Protein AF-A0A0F8X1S2-F1 (afdb_monomer)

Secondary structure (DSSP, 8-state):
----PPPPSTT--S-SS--SHHHHHHHHHHHTT---TTTTTS-HHHHHHHHHHHHHHHHTTTT--SSPPPPPPPPHHHHHHHHHHHHHHHHHHHHHHHHTTS--

Organism: NCBI:txid412755

Sequence (104 aa):
MSRLYLPIGAQSNPYPNPQTERESLLARLWKTRTLLPGARTMEIQALRDYTVAQEEKIRQGYYGNPNPEPPKPIDPDKHRQDIGALKEYLAYRRRKEKAAGLRP

Foldseek 3Di:
DDQDQQDDDPVSQPCPPDPDLLSVLSSLCVVLRGDDPCSSPDDSVVSVVVSVVSVVCVVVCVPPDPDPDDPDPDDVVVVVVVVVVVVVVVVVVVVVCVVVVVDD

Radius of gyration: 24.3 Å; Cα contacts (8 Å, |Δi|>4): 55; chains: 1; bounding box: 40×32×64 Å

Mean predicted aligned error: 13.68 Å

pLDDT: mean 77.84, std 11.92, range [40.09, 92.25]

Structure (mmCIF, N/CA/C/O backbone):
data_AF-A0A0F8X1S2-F1
#
_entry.id   AF-A0A0F8X1S2-F1
#
loop_
_atom_site.group_PDB
_atom_site.id
_atom_site.type_symbol
_atom_site.label_atom_id
_atom_site.label_alt_id
_atom_site.label_comp_id
_atom_site.label_asym_id
_atom_site.label_entity_id
_atom_site.label_seq_id
_atom_site.pdbx_PDB_ins_code
_atom_site.Cartn_x
_atom_site.Cartn_y
_atom_site.Cartn_z
_atom_site.occupancy
_atom_site.B_iso_or_equiv
_atom_site.auth_seq_id
_atom_site.auth_comp_id
_atom_site.auth_asym_id
_atom_site.auth_atom_id
_atom_site.pdbx_PDB_model_num
ATOM 1 N N . MET A 1 1 ? -2.247 -8.639 -7.938 1.00 42.53 1 MET A N 1
ATOM 2 C CA . MET A 1 1 ? -3.312 -7.796 -7.350 1.00 42.53 1 MET A CA 1
ATOM 3 C C . MET A 1 1 ? -2.880 -6.343 -7.445 1.00 42.53 1 MET A C 1
ATOM 5 O O . MET A 1 1 ? -1.894 -5.976 -6.820 1.00 42.53 1 MET A O 1
ATOM 9 N N . SER A 1 2 ? -3.554 -5.547 -8.270 1.00 40.09 2 SER A N 1
ATOM 10 C CA . SER A 1 2 ? -3.233 -4.133 -8.493 1.00 40.09 2 SER A CA 1
ATOM 11 C C . SER A 1 2 ? -3.708 -3.299 -7.301 1.00 40.09 2 SER A C 1
ATOM 13 O O . SER A 1 2 ? -4.884 -3.358 -6.946 1.00 40.09 2 SER A O 1
ATOM 15 N N . ARG A 1 3 ? -2.806 -2.549 -6.655 1.00 50.53 3 ARG A N 1
ATOM 16 C CA . ARG A 1 3 ? -3.155 -1.648 -5.547 1.00 50.53 3 ARG A CA 1
ATOM 17 C C . ARG A 1 3 ? -3.536 -0.284 -6.121 1.00 50.53 3 ARG A C 1
ATOM 19 O O . ARG A 1 3 ? -2.725 0.348 -6.790 1.00 50.53 3 ARG A O 1
ATOM 26 N N . LEU A 1 4 ? -4.764 0.158 -5.863 1.00 56.38 4 LEU A N 1
ATOM 27 C CA . LEU A 1 4 ? -5.183 1.537 -6.105 1.00 56.38 4 LEU A CA 1
ATOM 28 C C . LEU A 1 4 ? -4.678 2.391 -4.942 1.00 56.38 4 LEU A C 1
ATOM 30 O O . LEU A 1 4 ? -5.119 2.218 -3.805 1.00 56.38 4 LEU A O 1
ATOM 34 N N . TYR A 1 5 ? -3.725 3.277 -5.222 1.00 54.25 5 TYR A N 1
ATOM 35 C CA . TYR A 1 5 ? -3.267 4.263 -4.251 1.00 54.25 5 TYR A CA 1
ATOM 36 C C . TYR A 1 5 ? -4.371 5.299 -4.047 1.00 54.25 5 TYR A C 1
ATOM 38 O O . TYR A 1 5 ? -4.869 5.890 -5.005 1.00 54.25 5 TYR A O 1
ATOM 46 N N . LEU A 1 6 ? -4.772 5.493 -2.792 1.00 61.47 6 LEU A N 1
ATOM 47 C CA . LEU A 1 6 ? -5.728 6.534 -2.429 1.00 61.47 6 LEU A CA 1
ATOM 48 C C . LEU A 1 6 ? -5.136 7.921 -2.747 1.00 61.47 6 LEU A C 1
ATOM 50 O O . LEU A 1 6 ? -3.923 8.106 -2.592 1.00 61.47 6 LEU A O 1
ATOM 54 N N . PRO A 1 7 ? -5.964 8.886 -3.196 1.00 57.19 7 PRO A N 1
ATOM 55 C CA . PRO A 1 7 ? -5.507 10.235 -3.512 1.00 57.19 7 PRO A CA 1
ATOM 56 C C . PRO A 1 7 ? -4.814 10.882 -2.307 1.00 57.19 7 PRO A C 1
ATOM 58 O O . PRO A 1 7 ? -5.176 10.640 -1.157 1.00 57.19 7 PRO A O 1
ATOM 61 N N . ILE A 1 8 ? -3.792 11.691 -2.588 1.00 56.12 8 ILE A N 1
ATOM 62 C CA . ILE A 1 8 ? -2.929 12.324 -1.588 1.00 56.12 8 ILE A CA 1
ATOM 63 C C . ILE A 1 8 ? -3.474 13.726 -1.292 1.00 56.12 8 ILE A C 1
ATOM 65 O O . ILE A 1 8 ? -3.492 14.582 -2.171 1.00 56.12 8 ILE A O 1
ATOM 69 N N . GLY A 1 9 ? -3.897 13.977 -0.051 1.00 58.56 9 GLY A N 1
ATOM 70 C CA . GLY A 1 9 ? -4.285 15.313 0.414 1.00 58.56 9 GLY A CA 1
ATOM 71 C C . GLY A 1 9 ? -4.745 15.324 1.872 1.00 58.56 9 GLY A C 1
ATOM 72 O O . GLY A 1 9 ? -5.328 14.348 2.344 1.00 58.56 9 GLY A O 1
ATOM 73 N N . ALA A 1 10 ? -4.531 16.427 2.594 1.00 53.94 10 ALA A N 1
ATOM 74 C CA . ALA A 1 10 ? -4.936 16.562 4.002 1.00 53.94 10 ALA A CA 1
ATOM 75 C C . ALA A 1 10 ? -6.452 16.354 4.221 1.00 53.94 10 ALA A C 1
ATOM 77 O O . ALA A 1 10 ? -6.867 15.872 5.269 1.00 53.94 10 ALA A O 1
ATOM 78 N N . GLN A 1 11 ? -7.265 16.649 3.202 1.00 58.97 11 GLN A N 1
ATOM 79 C CA . GLN A 1 11 ? -8.724 16.479 3.209 1.00 58.97 11 GLN A CA 1
ATOM 80 C C . GLN A 1 11 ? -9.195 15.086 2.763 1.00 58.97 11 GLN A C 1
ATOM 82 O O . GLN A 1 11 ? -10.382 14.790 2.825 1.00 58.97 11 GLN A O 1
ATOM 87 N N . SER A 1 12 ? -8.288 14.223 2.298 1.00 66.06 12 SER A N 1
ATOM 88 C CA . SER A 1 12 ? -8.652 12.896 1.782 1.00 66.06 12 SER A CA 1
ATOM 89 C C . SER A 1 12 ? -8.659 11.802 2.851 1.00 66.06 12 SER A C 1
ATOM 91 O O . SER A 1 12 ? -9.085 10.684 2.560 1.00 66.06 12 SER A O 1
ATOM 93 N N . ASN A 1 13 ? -8.231 12.113 4.084 1.00 72.44 13 ASN A N 1
ATOM 94 C CA . ASN A 1 13 ? -8.405 11.214 5.220 1.00 72.44 13 ASN A CA 1
ATOM 95 C C . ASN A 1 13 ? -9.896 11.168 5.602 1.00 72.44 13 ASN A C 1
ATOM 97 O O . ASN A 1 13 ? -10.423 12.184 6.054 1.00 72.44 13 ASN A O 1
ATOM 101 N N . PRO A 1 14 ? -10.576 10.014 5.470 1.00 73.69 14 PRO A N 1
ATOM 102 C CA . PRO A 1 14 ? -11.993 9.903 5.801 1.00 73.69 14 PRO A CA 1
ATOM 103 C C . PRO A 1 14 ? -12.277 10.094 7.297 1.00 73.69 14 PRO A C 1
ATOM 105 O O . PRO A 1 14 ? -13.406 10.422 7.648 1.00 73.69 14 PRO A O 1
ATOM 108 N N . TYR A 1 15 ? -11.276 9.902 8.166 1.00 82.38 15 TYR A N 1
ATOM 109 C CA . TYR A 1 15 ? -11.420 10.009 9.619 1.00 82.38 15 TYR A CA 1
ATOM 110 C C . TYR A 1 15 ? -10.233 10.782 10.221 1.00 82.38 15 TYR A C 1
ATOM 112 O O . TYR A 1 15 ? -9.279 10.178 10.722 1.00 82.38 15 TYR A O 1
ATOM 120 N N . PRO A 1 16 ? -10.238 12.127 10.140 1.00 76.81 16 PRO A N 1
ATOM 121 C CA . PRO A 1 16 ? -9.178 12.960 10.709 1.00 76.81 16 PRO A CA 1
ATOM 122 C C . PRO A 1 16 ? -9.159 12.905 12.241 1.00 76.81 16 PRO A C 1
ATOM 124 O O . PRO A 1 16 ? -8.085 12.800 12.825 1.00 76.81 16 PRO A O 1
ATOM 127 N N . ASN A 1 17 ? -10.342 12.884 12.863 1.00 85.31 17 ASN A N 1
ATOM 128 C CA . ASN A 1 17 ? -10.534 12.769 14.307 1.00 85.31 17 ASN A CA 1
ATOM 129 C C . ASN A 1 17 ? -11.405 11.536 14.603 1.00 85.31 17 ASN A C 1
ATOM 131 O O . ASN A 1 17 ? -12.624 11.683 14.711 1.00 85.31 17 ASN A O 1
ATOM 135 N N . PRO A 1 18 ? -10.822 10.325 14.662 1.00 85.56 18 PRO A N 1
ATOM 136 C CA . PRO A 1 18 ? -11.586 9.105 14.896 1.00 85.56 18 PRO A CA 1
ATOM 137 C C . PRO A 1 18 ? -12.199 9.109 16.302 1.00 85.56 18 PRO A C 1
ATOM 139 O O . PRO A 1 18 ? -11.488 9.282 17.290 1.00 85.56 18 PRO A O 1
ATOM 142 N N . GLN A 1 19 ? -13.512 8.904 16.378 1.00 88.88 19 GLN A N 1
ATOM 143 C CA . GLN A 1 19 ? -14.279 8.831 17.627 1.00 88.88 19 GLN A CA 1
ATOM 144 C C . GLN A 1 19 ? -14.486 7.383 18.071 1.00 88.88 19 GLN A C 1
ATOM 146 O O . GLN A 1 19 ? -14.574 7.088 19.261 1.00 88.88 19 GLN A O 1
ATOM 151 N N . THR A 1 20 ? -14.548 6.464 17.107 1.00 90.62 20 THR A N 1
A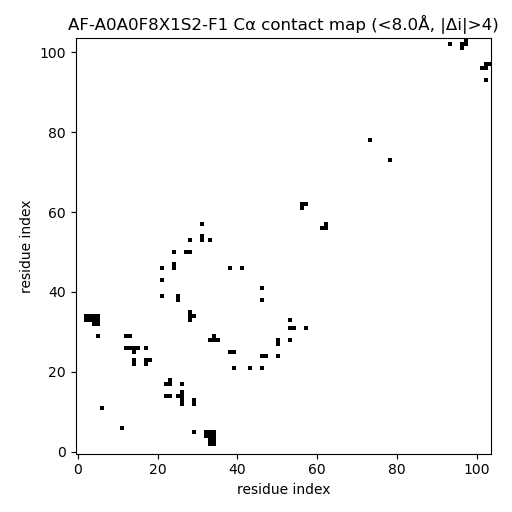TOM 152 C CA . THR A 1 20 ? -14.741 5.037 17.365 1.00 90.62 20 THR A CA 1
ATOM 153 C C . THR A 1 20 ? -13.488 4.235 17.052 1.00 90.62 20 THR A C 1
ATOM 155 O O . THR A 1 20 ? -12.630 4.623 16.255 1.00 90.62 20 THR A O 1
ATOM 158 N N . GLU A 1 21 ? -13.386 3.055 17.659 1.00 88.75 21 GLU A N 1
ATOM 159 C CA . GLU A 1 21 ? -12.261 2.160 17.412 1.00 88.75 21 GLU A CA 1
ATOM 160 C C . GLU A 1 21 ? -12.157 1.765 15.929 1.00 88.75 21 GLU A C 1
ATOM 162 O O . GLU A 1 21 ? -11.077 1.776 15.338 1.00 88.75 21 GLU A O 1
ATOM 167 N N . ARG A 1 22 ? -13.304 1.504 15.294 1.00 89.06 22 ARG A N 1
ATOM 168 C CA . ARG A 1 22 ? -13.394 1.220 13.859 1.00 89.06 22 ARG A CA 1
ATOM 169 C C . ARG A 1 22 ? -12.826 2.367 13.028 1.00 89.06 22 ARG A C 1
ATOM 171 O O . ARG A 1 22 ? -12.039 2.125 12.117 1.00 89.06 22 ARG A O 1
ATOM 178 N N . GLU A 1 23 ? -13.199 3.606 13.334 1.00 88.38 23 GLU A N 1
ATOM 179 C CA . GLU A 1 23 ? -12.677 4.787 12.638 1.00 88.38 23 GLU A CA 1
ATOM 180 C C . GLU A 1 23 ? -11.167 4.929 12.814 1.00 88.38 23 GLU A C 1
ATOM 182 O O . GLU A 1 23 ? -10.473 5.243 11.850 1.00 88.38 23 GLU A O 1
ATOM 187 N N . SER A 1 24 ? -10.646 4.630 14.007 1.00 89.88 24 SER A N 1
ATOM 188 C CA . SER A 1 24 ? -9.204 4.629 14.273 1.00 89.88 24 SER A CA 1
ATOM 189 C C . SER A 1 24 ? -8.467 3.616 13.388 1.00 89.88 24 SER A C 1
ATOM 191 O O . SER A 1 24 ? -7.465 3.950 12.748 1.00 89.88 24 SER A O 1
ATOM 193 N N . LEU A 1 25 ? -8.999 2.396 13.258 1.00 89.69 25 LEU A N 1
ATOM 194 C CA . LEU A 1 25 ? -8.431 1.360 12.387 1.00 89.69 25 LEU A CA 1
ATOM 195 C C . LEU A 1 25 ? -8.509 1.748 10.904 1.00 89.69 25 LEU A C 1
ATOM 197 O O . LEU A 1 25 ? -7.532 1.600 10.166 1.00 89.69 25 LEU A O 1
ATOM 201 N N . LEU A 1 26 ? -9.634 2.314 10.463 1.00 88.00 26 LEU A N 1
ATOM 202 C CA . LEU A 1 26 ? -9.792 2.797 9.089 1.00 88.00 26 LEU A CA 1
ATOM 203 C C . LEU A 1 26 ? -8.853 3.973 8.779 1.00 88.00 26 LEU A C 1
ATOM 205 O O . LEU A 1 26 ? -8.275 4.017 7.693 1.00 88.00 26 LEU A O 1
ATOM 209 N N . ALA A 1 27 ? -8.640 4.884 9.732 1.00 87.00 27 ALA A N 1
ATOM 210 C CA . ALA A 1 27 ? -7.664 5.965 9.607 1.00 87.00 27 ALA A CA 1
ATOM 211 C C . ALA A 1 27 ? -6.231 5.419 9.469 1.00 87.00 27 ALA A C 1
ATOM 213 O O . ALA A 1 27 ? -5.443 5.930 8.669 1.00 87.00 27 ALA A O 1
ATOM 214 N N . ARG A 1 28 ? -5.881 4.349 10.197 1.00 87.75 28 ARG A N 1
ATOM 215 C CA . ARG A 1 28 ? -4.579 3.666 10.063 1.00 87.75 28 ARG A CA 1
ATOM 216 C C . ARG A 1 28 ? -4.422 2.977 8.706 1.00 87.75 28 ARG A C 1
ATOM 218 O O . ARG A 1 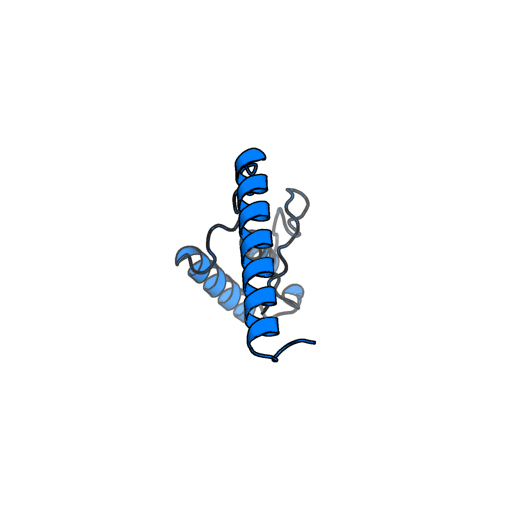28 ? -3.378 3.126 8.069 1.00 87.75 28 ARG A O 1
ATOM 225 N N . LEU A 1 29 ? -5.457 2.303 8.199 1.00 86.62 29 LEU A N 1
ATOM 226 C CA . LEU A 1 29 ? -5.443 1.750 6.832 1.00 86.62 29 LEU A CA 1
ATOM 227 C C . LEU A 1 29 ? -5.274 2.839 5.769 1.00 86.62 29 LEU A C 1
ATOM 229 O O . LEU A 1 29 ? -4.535 2.659 4.799 1.00 86.62 29 LEU A O 1
ATOM 233 N N . TRP A 1 30 ? -5.903 3.994 5.977 1.00 82.38 30 TRP A N 1
ATOM 234 C CA . TRP A 1 30 ? -5.728 5.141 5.097 1.00 82.38 30 TRP A CA 1
ATOM 235 C C . TRP A 1 30 ? -4.284 5.670 5.129 1.00 82.38 30 TRP A C 1
ATOM 237 O O . TRP A 1 30 ? -3.682 5.861 4.072 1.00 82.38 30 TRP A O 1
ATOM 247 N N . LYS A 1 31 ? -3.673 5.803 6.318 1.00 81.50 31 LYS A N 1
ATOM 248 C CA . LYS A 1 31 ? -2.253 6.193 6.467 1.00 81.50 31 LYS A CA 1
ATOM 249 C C . LYS A 1 31 ? -1.303 5.224 5.762 1.00 81.50 31 LYS A C 1
ATOM 251 O O . LYS A 1 31 ? -0.331 5.654 5.148 1.00 81.50 31 LYS A O 1
ATOM 256 N N . THR A 1 32 ? -1.608 3.928 5.804 1.00 79.31 32 THR A N 1
ATOM 257 C CA . THR A 1 32 ? -0.847 2.887 5.090 1.00 79.31 32 THR A CA 1
ATOM 258 C C . THR A 1 32 ? -1.184 2.801 3.598 1.00 79.31 32 THR A C 1
ATOM 260 O O . THR A 1 32 ? -0.665 1.928 2.903 1.00 79.31 32 THR A O 1
ATOM 263 N N . ARG A 1 33 ? -2.040 3.698 3.083 1.00 76.75 33 ARG A N 1
ATOM 264 C CA . ARG A 1 33 ? -2.486 3.765 1.679 1.00 76.75 33 ARG A CA 1
ATOM 265 C C . ARG A 1 33 ? -3.072 2.449 1.179 1.00 76.75 33 ARG A C 1
ATOM 267 O O . ARG A 1 33 ? -2.948 2.093 0.007 1.00 76.75 33 ARG A O 1
ATOM 274 N N . THR A 1 34 ? -3.717 1.717 2.080 1.00 76.00 34 THR A N 1
ATOM 275 C CA . THR A 1 34 ? -4.318 0.429 1.766 1.00 76.00 34 THR A CA 1
ATOM 276 C C . THR A 1 34 ? -5.813 0.596 1.574 1.00 76.00 34 THR A C 1
ATOM 278 O O . THR A 1 34 ? -6.547 0.863 2.522 1.00 76.00 34 THR A O 1
ATOM 281 N N . LEU A 1 35 ? -6.275 0.392 0.341 1.00 74.75 35 LEU A N 1
ATOM 282 C CA . LEU A 1 35 ? -7.695 0.247 0.058 1.00 74.75 35 LEU A CA 1
ATOM 283 C C . LEU A 1 35 ? -8.129 -1.185 0.397 1.00 74.75 35 LEU A C 1
ATOM 285 O O . LEU A 1 35 ? -7.710 -2.132 -0.268 1.00 74.75 35 LEU A O 1
ATOM 289 N N . LEU A 1 36 ? -8.966 -1.339 1.422 1.00 80.00 36 LEU A N 1
ATOM 290 C CA . LEU A 1 36 ? -9.610 -2.607 1.754 1.00 80.00 36 LEU A CA 1
ATOM 291 C C . LEU A 1 36 ? -11.113 -2.500 1.428 1.00 80.00 36 LEU A C 1
ATOM 293 O O . LEU A 1 36 ? -11.835 -1.775 2.122 1.00 80.00 36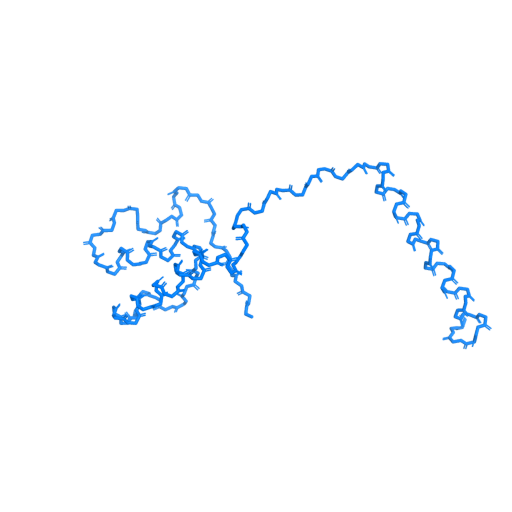 LEU A O 1
ATOM 297 N N . PRO A 1 37 ? -11.606 -3.165 0.367 1.00 78.19 37 PRO A N 1
ATOM 298 C CA . PRO A 1 37 ? -13.029 -3.152 0.044 1.00 78.19 37 PRO A CA 1
ATOM 299 C C . PRO A 1 37 ? -13.837 -3.777 1.190 1.00 78.19 37 PRO A C 1
ATOM 301 O O . PRO A 1 37 ? -13.436 -4.783 1.767 1.00 78.19 37 PRO A O 1
ATOM 304 N N . GLY A 1 38 ? -14.959 -3.154 1.557 1.00 81.50 38 GLY A N 1
ATOM 305 C CA . GLY A 1 38 ? -15.808 -3.634 2.657 1.00 81.50 38 GLY A CA 1
ATOM 306 C C . GLY A 1 38 ? -15.272 -3.366 4.071 1.00 81.50 38 GLY A C 1
ATOM 307 O O . GLY A 1 38 ? -15.917 -3.749 5.043 1.00 81.50 38 GLY A O 1
ATOM 308 N N . ALA A 1 39 ? -14.154 -2.648 4.236 1.00 82.94 39 ALA A N 1
ATOM 309 C CA . ALA A 1 39 ? -13.583 -2.364 5.560 1.00 82.94 39 ALA A CA 1
ATOM 310 C C . ALA A 1 39 ? -14.551 -1.636 6.516 1.00 82.94 39 ALA A C 1
ATOM 312 O O . ALA A 1 39 ? -14.460 -1.778 7.732 1.00 82.94 39 ALA A O 1
ATOM 313 N N . ARG A 1 40 ? -15.517 -0.879 5.974 1.00 82.25 40 ARG A N 1
ATOM 314 C CA . ARG A 1 40 ? -16.545 -0.189 6.768 1.00 82.25 40 ARG A CA 1
ATOM 315 C C . ARG A 1 40 ? -17.522 -1.133 7.460 1.00 82.25 40 ARG A C 1
ATOM 317 O O . ARG A 1 40 ? -18.007 -0.767 8.523 1.00 82.25 40 ARG A O 1
ATOM 324 N N . THR A 1 41 ? -17.794 -2.307 6.896 1.00 86.69 41 THR A N 1
ATOM 325 C CA . THR A 1 41 ? -18.775 -3.280 7.412 1.00 86.69 41 THR A CA 1
ATOM 326 C C . THR A 1 41 ? -18.126 -4.540 7.984 1.00 86.69 41 THR A C 1
ATOM 328 O O . THR A 1 41 ? -18.809 -5.348 8.598 1.00 86.69 41 THR A O 1
ATOM 331 N N . MET A 1 42 ? -16.808 -4.687 7.835 1.00 87.38 42 MET A N 1
ATOM 332 C CA . MET A 1 42 ? -16.030 -5.810 8.361 1.00 87.38 42 MET A CA 1
ATOM 333 C C . MET A 1 42 ? -16.101 -5.905 9.894 1.00 87.38 42 MET A C 1
ATOM 335 O O . MET A 1 42 ? -16.305 -4.903 10.583 1.00 87.38 42 MET A O 1
ATOM 339 N N . GLU A 1 43 ? -15.924 -7.104 10.441 1.00 91.62 43 GLU A N 1
ATOM 340 C CA . GLU A 1 43 ? -15.799 -7.302 11.884 1.00 91.62 43 GLU A CA 1
ATOM 341 C C . GLU A 1 43 ? -14.558 -6.577 12.436 1.00 91.62 43 GLU A C 1
ATOM 343 O O . GLU A 1 43 ? -13.526 -6.498 11.768 1.00 91.62 43 GLU A O 1
ATOM 348 N N . ILE A 1 44 ? -14.650 -6.029 13.653 1.00 90.31 44 ILE A N 1
ATOM 349 C CA . ILE A 1 44 ? -13.569 -5.223 14.248 1.00 90.31 44 ILE A CA 1
ATOM 350 C C . ILE A 1 44 ? -12.297 -6.056 14.427 1.00 90.31 44 ILE A C 1
ATOM 352 O O . ILE A 1 44 ? -11.209 -5.571 14.126 1.00 90.31 44 ILE A O 1
ATOM 356 N N . GLN A 1 45 ? -12.432 -7.310 14.863 1.00 90.25 45 GLN A N 1
ATOM 357 C CA . GLN A 1 45 ? -11.289 -8.193 15.081 1.00 90.25 45 GLN A CA 1
ATOM 358 C C . GLN A 1 45 ? -10.540 -8.471 13.769 1.00 90.25 45 GLN A C 1
ATOM 360 O O . GLN A 1 45 ? -9.337 -8.242 13.684 1.00 90.25 45 GLN A O 1
ATOM 365 N N . ALA A 1 46 ? -11.264 -8.835 12.708 1.00 88.12 46 ALA A N 1
ATOM 366 C CA . ALA A 1 46 ? -10.678 -9.026 11.383 1.00 88.12 46 ALA A CA 1
ATOM 367 C C . ALA A 1 46 ? -10.023 -7.741 10.842 1.00 88.12 46 ALA A C 1
ATOM 369 O O . ALA A 1 46 ? -8.954 -7.788 10.230 1.00 88.12 46 ALA A O 1
ATOM 370 N N . LEU A 1 47 ? 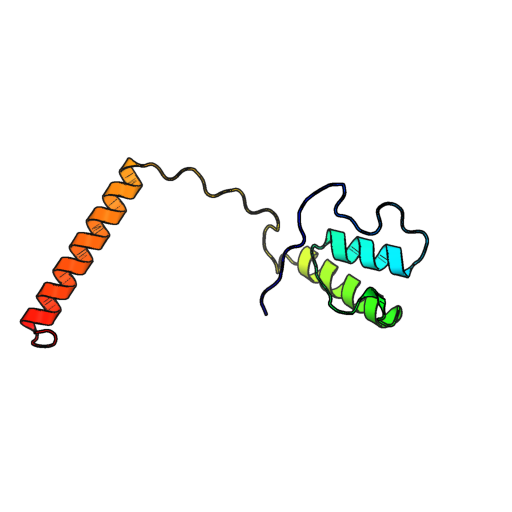-10.637 -6.579 11.096 1.00 89.19 47 LEU A N 1
ATOM 371 C CA . LEU A 1 47 ? -10.078 -5.289 10.701 1.00 89.19 47 LEU A CA 1
ATOM 372 C C . LEU A 1 47 ? -8.753 -5.008 11.426 1.00 89.19 47 LEU A C 1
ATOM 374 O O . LEU A 1 47 ? -7.808 -4.561 10.774 1.00 89.19 47 LEU A O 1
ATOM 378 N N . ARG A 1 48 ? -8.669 -5.313 12.732 1.00 91.56 48 ARG A N 1
ATOM 379 C CA . ARG A 1 48 ? -7.440 -5.201 13.536 1.00 91.56 48 ARG A CA 1
ATOM 380 C C . ARG A 1 48 ? -6.321 -6.059 12.964 1.00 91.56 48 ARG A C 1
ATOM 382 O O . ARG A 1 48 ? -5.243 -5.527 12.684 1.00 91.56 48 ARG A O 1
ATOM 389 N N . ASP A 1 49 ? -6.590 -7.340 12.744 1.00 92.25 49 ASP A N 1
ATOM 390 C CA . ASP A 1 49 ? -5.594 -8.289 12.241 1.00 92.25 49 ASP A CA 1
ATOM 391 C C . ASP A 1 49 ? -5.052 -7.831 10.883 1.00 92.25 49 ASP A C 1
ATOM 393 O O . ASP A 1 49 ? -3.842 -7.825 10.640 1.00 92.25 49 ASP A O 1
ATOM 397 N N . TYR A 1 50 ? -5.941 -7.332 10.019 1.00 88.62 50 TYR A N 1
ATOM 398 C CA . TYR A 1 50 ? -5.545 -6.807 8.721 1.00 88.62 50 TYR A CA 1
ATOM 399 C C . TYR A 1 50 ? -4.698 -5.533 8.836 1.00 88.62 50 TYR A C 1
ATOM 401 O O . TYR A 1 50 ? -3.690 -5.411 8.137 1.00 88.62 50 TYR A O 1
ATOM 409 N N . THR A 1 51 ? -5.061 -4.587 9.712 1.00 89.69 51 THR A N 1
ATOM 410 C CA . THR A 1 51 ? -4.228 -3.395 9.966 1.00 89.69 51 THR A CA 1
ATOM 411 C C . THR A 1 51 ? -2.829 -3.766 10.432 1.00 89.69 51 THR A C 1
ATOM 413 O O . THR A 1 51 ? -1.861 -3.249 9.875 1.00 89.69 51 THR A O 1
ATOM 416 N N . VAL A 1 52 ? -2.715 -4.673 11.405 1.00 91.06 52 VAL A N 1
ATOM 417 C CA . VAL A 1 52 ? -1.421 -5.103 11.956 1.00 91.06 52 VAL A CA 1
ATOM 418 C C . VAL A 1 52 ? -0.569 -5.741 10.863 1.00 91.06 52 VAL A C 1
ATOM 420 O O . VAL A 1 52 ? 0.564 -5.315 10.640 1.00 91.06 52 VAL A O 1
ATOM 423 N N . ALA A 1 53 ? -1.144 -6.667 10.093 1.00 88.19 53 ALA A N 1
ATOM 424 C CA . ALA A 1 53 ? -0.438 -7.321 8.997 1.00 88.19 53 ALA A CA 1
ATOM 425 C C . ALA A 1 53 ? 0.056 -6.329 7.926 1.00 88.19 53 ALA A C 1
ATOM 427 O O . ALA A 1 53 ? 1.113 -6.532 7.325 1.00 88.19 53 ALA A O 1
ATOM 428 N N . GLN A 1 54 ? -0.690 -5.255 7.649 1.00 85.19 54 GLN A N 1
ATOM 429 C CA . GLN A 1 54 ? -0.258 -4.235 6.686 1.00 85.19 54 GLN A CA 1
ATOM 430 C C . GLN A 1 54 ? 0.854 -3.342 7.233 1.00 85.19 54 GLN A C 1
ATOM 432 O O . GLN A 1 54 ? 1.806 -3.042 6.509 1.00 85.19 54 GLN A O 1
ATOM 437 N N . GLU A 1 55 ? 0.764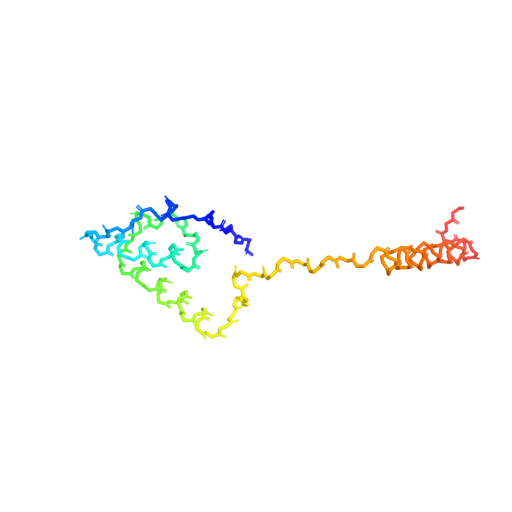 -2.942 8.498 1.00 87.31 55 GLU A N 1
ATOM 438 C CA . GLU A 1 55 ? 1.808 -2.158 9.157 1.00 87.31 55 GLU A CA 1
ATOM 439 C C . GLU A 1 55 ? 3.124 -2.935 9.260 1.00 87.31 55 GLU A C 1
ATOM 441 O O . GLU A 1 55 ? 4.190 -2.372 9.003 1.00 87.31 55 GLU A O 1
ATOM 446 N N . GLU A 1 56 ? 3.065 -4.236 9.551 1.00 86.88 56 GLU A N 1
ATOM 447 C CA . GLU A 1 56 ? 4.249 -5.098 9.582 1.00 86.88 56 GLU A CA 1
ATOM 448 C C . GLU A 1 56 ? 4.914 -5.221 8.215 1.00 86.88 56 GLU A C 1
ATOM 450 O O . GLU A 1 56 ? 6.130 -5.074 8.111 1.00 86.88 56 GLU A O 1
ATOM 455 N N . LYS A 1 57 ? 4.136 -5.407 7.145 1.00 83.88 57 LYS A N 1
ATOM 456 C CA . LYS A 1 57 ? 4.685 -5.465 5.783 1.00 83.88 57 LYS A CA 1
ATOM 457 C C . LYS A 1 57 ? 5.350 -4.152 5.366 1.00 83.88 57 LYS A C 1
ATOM 459 O O . LYS A 1 57 ? 6.364 -4.173 4.670 1.00 83.88 57 LYS A O 1
ATOM 464 N N . ILE A 1 58 ? 4.811 -3.012 5.803 1.00 82.62 58 ILE A N 1
ATOM 465 C CA . ILE A 1 58 ? 5.447 -1.704 5.591 1.00 82.62 58 ILE A CA 1
ATOM 466 C C . ILE A 1 58 ? 6.742 -1.604 6.399 1.00 82.62 58 ILE A C 1
ATOM 468 O O . ILE A 1 58 ? 7.765 -1.206 5.845 1.00 82.62 58 ILE A O 1
ATOM 472 N N . ARG A 1 59 ? 6.728 -2.017 7.672 1.00 84.62 59 ARG A N 1
ATOM 473 C CA . ARG A 1 59 ? 7.921 -2.036 8.534 1.00 84.62 59 ARG A CA 1
ATOM 474 C C . ARG A 1 59 ? 9.029 -2.926 7.963 1.00 84.62 59 ARG A C 1
ATOM 476 O O . ARG A 1 59 ? 10.193 -2.554 8.030 1.00 84.62 59 ARG A O 1
ATOM 483 N N . GLN A 1 60 ? 8.669 -4.063 7.374 1.00 84.31 60 GLN A N 1
ATOM 484 C CA . GLN A 1 60 ? 9.593 -4.992 6.713 1.00 84.31 60 GLN A CA 1
ATOM 485 C C . GLN A 1 60 ? 10.072 -4.501 5.334 1.00 84.31 60 GLN A C 1
ATOM 487 O O . GLN A 1 60 ? 10.839 -5.192 4.672 1.00 84.31 60 GLN A O 1
ATOM 492 N N . GLY A 1 61 ? 9.624 -3.327 4.874 1.00 75.50 61 GLY A N 1
ATOM 493 C CA . GLY A 1 61 ? 10.056 -2.747 3.601 1.00 75.50 61 GLY A CA 1
ATOM 494 C C . GLY A 1 61 ? 9.494 -3.449 2.362 1.00 75.50 61 GLY A C 1
ATOM 495 O O . GLY A 1 61 ? 9.948 -3.177 1.253 1.00 75.50 61 GLY A O 1
ATOM 496 N N . TYR A 1 62 ? 8.481 -4.308 2.515 1.00 72.06 62 TYR A N 1
ATOM 497 C CA . TYR A 1 62 ? 7.940 -5.142 1.434 1.00 72.06 62 TYR A CA 1
ATOM 498 C C . TYR A 1 62 ? 7.417 -4.327 0.234 1.00 72.06 62 TYR A C 1
ATOM 500 O O . TYR A 1 62 ? 7.374 -4.823 -0.888 1.00 72.06 62 TYR A O 1
ATOM 508 N N . TYR A 1 63 ? 7.007 -3.073 0.454 1.00 68.31 63 TYR A N 1
ATOM 509 C CA . TYR A 1 63 ? 6.329 -2.246 -0.550 1.00 68.31 63 TYR A CA 1
ATOM 510 C C . TYR A 1 63 ? 7.191 -1.140 -1.184 1.00 68.31 63 TYR A C 1
ATOM 512 O O . TYR A 1 63 ? 6.670 -0.377 -1.997 1.00 68.31 63 TYR A O 1
ATOM 520 N N . GLY A 1 64 ? 8.487 -1.054 -0.861 1.00 66.94 64 GLY A N 1
ATOM 521 C CA . GLY A 1 64 ? 9.350 0.028 -1.352 1.00 66.94 64 GLY A CA 1
ATOM 522 C C . GLY A 1 64 ? 8.900 1.419 -0.876 1.00 66.94 64 GLY A C 1
ATOM 523 O O . GLY A 1 64 ? 8.077 1.542 0.031 1.00 66.94 64 GLY A O 1
ATOM 524 N N . ASN A 1 65 ? 9.455 2.487 -1.461 1.00 65.06 65 ASN A N 1
ATOM 525 C CA . ASN A 1 65 ? 9.115 3.855 -1.064 1.00 65.06 65 ASN A CA 1
ATOM 526 C C . ASN A 1 65 ? 7.708 4.233 -1.585 1.00 65.06 65 ASN A C 1
ATOM 528 O O . ASN A 1 65 ? 7.508 4.269 -2.801 1.00 65.06 65 ASN A O 1
ATOM 532 N N . PRO A 1 66 ? 6.724 4.526 -0.710 1.00 62.25 66 PRO A N 1
ATOM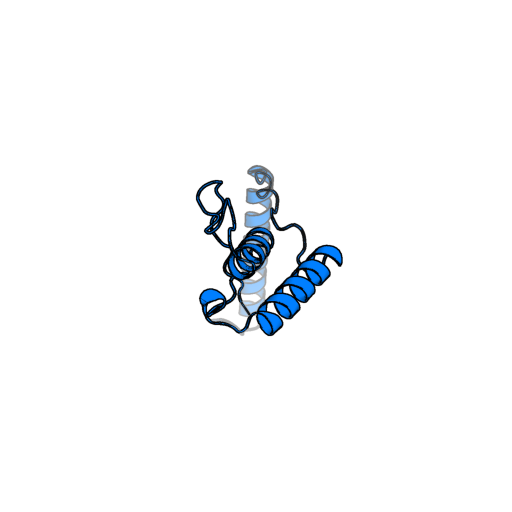 533 C CA . PRO A 1 66 ? 5.349 4.800 -1.126 1.00 62.25 66 PRO A CA 1
ATOM 534 C C . PRO A 1 66 ? 5.185 6.169 -1.806 1.00 62.25 66 PRO A C 1
ATOM 536 O O . PRO A 1 66 ? 4.149 6.412 -2.423 1.00 62.25 66 PRO A O 1
ATOM 539 N N . ASN A 1 67 ? 6.180 7.054 -1.699 1.00 61.59 67 ASN A N 1
ATOM 540 C CA . ASN A 1 67 ? 6.332 8.255 -2.518 1.00 61.59 67 ASN A CA 1
ATOM 541 C C . ASN A 1 67 ? 7.609 8.093 -3.355 1.00 61.59 67 ASN A C 1
ATOM 543 O O . ASN A 1 67 ? 8.664 8.572 -2.932 1.00 61.59 67 ASN A O 1
ATOM 547 N N . PRO A 1 68 ? 7.562 7.393 -4.501 1.00 63.19 68 PRO A N 1
ATOM 548 C CA . PRO A 1 68 ? 8.697 7.405 -5.408 1.00 63.19 68 PRO A CA 1
ATOM 549 C C . PRO A 1 68 ? 8.961 8.855 -5.821 1.00 63.19 68 PRO A C 1
ATOM 551 O O . PRO A 1 68 ? 8.027 9.592 -6.150 1.00 63.19 68 PRO A O 1
ATOM 554 N N . GLU A 1 69 ? 10.223 9.277 -5.764 1.00 66.31 69 GLU A N 1
ATOM 555 C CA . GLU A 1 69 ? 10.614 10.563 -6.334 1.00 66.31 69 GLU A CA 1
ATOM 556 C C . GLU A 1 69 ? 10.166 10.600 -7.802 1.00 66.31 69 GLU A C 1
ATOM 558 O O . GLU A 1 69 ? 10.271 9.576 -8.494 1.00 66.31 69 GLU A O 1
ATOM 563 N N . PRO A 1 70 ? 9.639 11.737 -8.294 1.00 66.69 70 PRO A N 1
ATOM 564 C CA . PRO A 1 70 ? 9.345 11.866 -9.710 1.00 66.69 70 PRO A CA 1
ATOM 565 C C . PRO A 1 70 ? 10.617 11.525 -10.499 1.00 66.69 70 PRO A C 1
ATOM 567 O O . PRO A 1 70 ? 11.713 11.915 -10.079 1.00 66.69 70 PRO A O 1
ATOM 570 N N . PRO A 1 71 ? 10.503 10.771 -11.610 1.00 64.88 71 PRO A N 1
ATOM 571 C CA . PRO A 1 71 ? 11.667 10.416 -12.403 1.00 64.88 71 PRO A CA 1
ATOM 572 C C . PRO A 1 71 ? 12.427 11.697 -12.745 1.00 64.88 71 PRO A C 1
ATOM 574 O O . PRO A 1 71 ? 11.826 12.682 -13.182 1.00 64.88 71 PRO A O 1
ATOM 577 N N . LYS A 1 72 ? 13.740 11.693 -12.484 1.00 72.50 72 LYS A N 1
ATOM 578 C CA . LYS A 1 72 ? 14.602 12.839 -12.788 1.00 72.50 72 LYS A CA 1
ATOM 579 C C . LYS A 1 72 ? 14.380 13.249 -14.248 1.00 72.50 72 LYS A C 1
ATOM 581 O O . LYS A 1 72 ? 14.196 12.356 -15.082 1.00 72.50 72 LYS A O 1
ATOM 586 N N . PRO A 1 73 ? 14.407 14.558 -14.564 1.00 71.31 73 PRO A N 1
ATOM 587 C CA . PRO A 1 73 ? 14.312 15.020 -15.940 1.00 71.31 73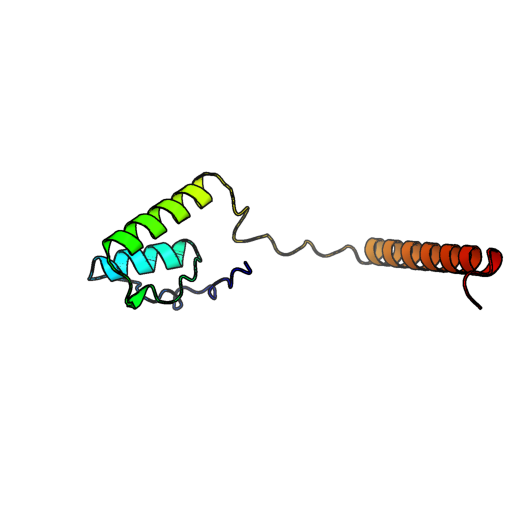 PRO A CA 1
ATOM 588 C C . PRO A 1 73 ? 15.319 14.244 -16.781 1.00 71.31 73 PRO A C 1
ATOM 590 O O . PRO A 1 73 ? 16.509 14.211 -16.461 1.00 71.31 73 PRO A O 1
ATOM 593 N N . ILE A 1 74 ? 14.825 13.546 -17.800 1.00 70.06 74 ILE A N 1
ATOM 594 C CA . ILE A 1 74 ? 15.698 12.819 -18.707 1.00 70.06 74 ILE A CA 1
ATOM 595 C C . ILE A 1 74 ? 16.478 13.878 -19.480 1.00 70.06 74 ILE A C 1
ATOM 597 O O . ILE A 1 74 ? 15.875 14.777 -20.067 1.00 70.06 74 ILE A O 1
ATOM 601 N N . ASP A 1 75 ? 17.803 13.776 -19.464 1.00 77.94 75 ASP A N 1
ATOM 602 C CA . ASP A 1 75 ? 18.659 14.617 -20.292 1.00 77.94 75 ASP A CA 1
ATOM 603 C C . ASP A 1 75 ? 18.243 14.445 -21.770 1.00 77.94 75 ASP A C 1
ATOM 605 O O . ASP A 1 75 ? 18.282 13.316 -22.287 1.00 77.94 75 ASP A O 1
ATOM 609 N N . PRO A 1 76 ? 17.780 15.514 -22.448 1.00 73.62 76 PRO A N 1
ATOM 610 C CA . PRO A 1 76 ? 17.223 15.417 -23.792 1.00 73.62 76 PRO A CA 1
ATOM 611 C C . PRO A 1 76 ? 18.231 14.878 -24.810 1.00 73.62 76 PRO A C 1
ATOM 613 O O . PRO A 1 76 ? 17.822 14.200 -25.759 1.00 73.62 76 PRO A O 1
ATOM 616 N N . ASP A 1 77 ? 19.527 15.123 -24.613 1.00 75.81 77 ASP A N 1
ATOM 617 C CA . ASP A 1 77 ? 20.563 14.663 -25.537 1.00 75.81 77 ASP A CA 1
ATOM 618 C C . ASP A 1 77 ? 20.822 13.166 -25.376 1.00 75.81 77 ASP A C 1
ATOM 620 O O . ASP A 1 77 ? 20.872 12.429 -26.366 1.00 75.81 77 ASP A O 1
ATOM 624 N N . LYS A 1 78 ? 20.852 12.684 -24.130 1.00 75.44 78 LYS A N 1
ATOM 625 C CA . LYS A 1 78 ? 20.941 11.251 -23.834 1.00 75.44 78 LYS A CA 1
ATOM 626 C C . LYS A 1 78 ? 19.722 10.492 -24.365 1.00 75.44 78 LYS A C 1
ATOM 628 O O . LYS A 1 78 ? 19.864 9.469 -25.028 1.00 75.44 78 LYS A O 1
ATOM 633 N N . HIS A 1 79 ? 18.524 11.043 -24.170 1.00 72.88 79 HIS A N 1
ATOM 634 C CA . HIS A 1 79 ? 17.285 10.443 -24.668 1.00 72.88 79 HIS A CA 1
ATOM 635 C C . HIS A 1 79 ? 17.264 10.308 -26.200 1.00 72.88 79 HIS A C 1
ATOM 637 O O . HIS A 1 79 ? 16.790 9.307 -26.741 1.00 72.88 79 HIS A O 1
ATOM 643 N N . ARG A 1 80 ? 17.793 11.304 -26.924 1.00 76.25 80 ARG A N 1
ATOM 644 C CA . ARG A 1 80 ? 17.912 11.252 -28.391 1.00 76.25 80 ARG A CA 1
ATOM 645 C C . ARG A 1 80 ? 18.877 10.162 -28.848 1.00 76.25 80 ARG A C 1
ATOM 647 O O . ARG A 1 80 ? 18.560 9.458 -29.808 1.00 76.25 80 ARG A O 1
ATOM 654 N N . GLN A 1 81 ? 20.013 10.010 -28.167 1.00 77.69 81 GLN A N 1
ATOM 655 C CA . GLN A 1 81 ? 20.988 8.954 -28.455 1.00 77.69 81 GLN A CA 1
ATOM 656 C C . GLN A 1 81 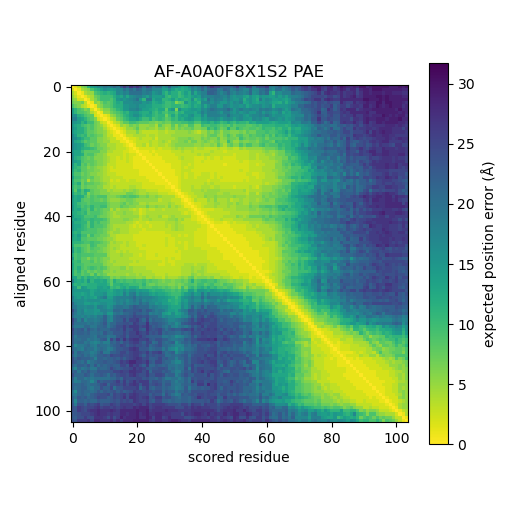? 20.390 7.563 -28.217 1.00 77.69 81 GLN A C 1
ATOM 658 O O . GLN A 1 81 ? 20.482 6.707 -29.098 1.00 77.69 81 GLN A O 1
ATOM 663 N N . ASP A 1 82 ? 19.687 7.372 -27.099 1.00 77.12 82 ASP A N 1
ATOM 664 C CA . ASP A 1 82 ? 19.028 6.104 -26.764 1.00 77.12 82 ASP A CA 1
ATOM 665 C C . ASP A 1 82 ? 17.967 5.727 -27.816 1.00 77.12 82 ASP A C 1
ATOM 667 O O . ASP A 1 82 ? 17.917 4.590 -28.296 1.00 77.12 82 ASP A O 1
ATOM 671 N N . ILE A 1 83 ? 17.156 6.696 -28.260 1.00 78.94 83 ILE A N 1
ATOM 672 C CA . ILE A 1 83 ? 16.182 6.487 -29.345 1.00 78.94 83 ILE A CA 1
ATOM 673 C C . ILE A 1 83 ? 16.882 6.151 -30.670 1.00 78.94 83 ILE A C 1
ATOM 675 O O . ILE A 1 83 ? 16.393 5.299 -31.420 1.00 78.94 83 ILE A O 1
ATOM 679 N N . GLY A 1 84 ? 17.996 6.817 -30.980 1.00 83.00 84 GLY A N 1
ATOM 680 C CA . GLY A 1 84 ? 18.801 6.545 -32.173 1.00 83.00 84 GLY A CA 1
ATOM 681 C C . GLY A 1 84 ? 19.325 5.110 -32.188 1.00 83.00 84 GLY A C 1
ATOM 682 O O . GLY A 1 84 ? 19.050 4.365 -33.130 1.00 83.00 84 GLY A O 1
ATOM 683 N N . ALA A 1 85 ? 19.968 4.690 -31.098 1.00 87.00 85 ALA A N 1
ATOM 684 C CA . ALA A 1 85 ? 20.506 3.342 -30.937 1.00 87.00 85 ALA A CA 1
ATOM 685 C C . ALA A 1 85 ? 19.416 2.260 -31.046 1.00 87.00 85 ALA A C 1
ATOM 687 O O . ALA A 1 85 ? 19.601 1.244 -31.720 1.00 87.00 85 ALA A O 1
ATOM 688 N N . LEU A 1 86 ? 18.236 2.491 -30.455 1.00 87.44 86 LEU A N 1
ATOM 689 C CA . LEU A 1 86 ? 17.099 1.572 -30.573 1.00 87.44 86 LEU A CA 1
ATOM 690 C C . LEU A 1 86 ? 16.590 1.457 -32.015 1.00 87.44 86 LEU A C 1
ATOM 692 O O . LEU A 1 86 ? 16.284 0.354 -32.478 1.00 87.44 86 LEU A O 1
ATOM 696 N N . LYS A 1 87 ? 16.512 2.575 -32.748 1.00 88.69 87 LYS A N 1
ATOM 697 C CA . LYS A 1 87 ? 16.121 2.569 -34.167 1.00 88.69 87 LYS A CA 1
ATOM 698 C C . LYS A 1 87 ? 17.128 1.806 -35.021 1.00 88.69 87 LYS A C 1
ATOM 700 O O . LYS A 1 87 ? 16.711 1.007 -35.863 1.00 88.69 87 LYS A O 1
ATOM 705 N N . GLU A 1 88 ? 18.421 2.012 -34.792 1.00 86.44 88 GLU A N 1
ATOM 706 C CA . GLU A 1 88 ? 19.483 1.301 -35.506 1.00 86.44 88 GLU A CA 1
ATOM 707 C C . GLU A 1 88 ? 19.458 -0.199 -35.217 1.00 86.44 88 GLU A C 1
ATOM 709 O O . GLU A 1 88 ? 19.490 -1.003 -36.151 1.00 86.44 88 GLU A O 1
ATOM 714 N N . TYR A 1 89 ? 19.295 -0.592 -33.951 1.00 86.38 89 TYR A N 1
ATOM 715 C CA . TYR A 1 89 ? 19.169 -1.997 -33.571 1.00 86.38 89 TYR A CA 1
ATOM 716 C C . TYR A 1 89 ? 17.952 -2.663 -34.228 1.00 86.38 89 TYR A C 1
ATOM 718 O O . TYR A 1 89 ? 18.056 -3.762 -34.782 1.00 86.38 89 TYR A O 1
ATOM 726 N N . LEU A 1 90 ? 16.799 -1.987 -34.239 1.00 89.06 90 LEU A N 1
ATOM 727 C CA . LEU A 1 90 ? 15.600 -2.488 -34.913 1.00 89.06 90 LEU A CA 1
ATOM 728 C C . LEU A 1 90 ? 15.792 -2.588 -36.430 1.00 89.06 90 LEU A C 1
ATOM 730 O O . LEU A 1 90 ? 15.338 -3.561 -37.038 1.00 89.06 90 LEU A O 1
ATOM 734 N N . ALA A 1 91 ? 16.469 -1.620 -37.049 1.00 89.62 91 ALA A N 1
ATOM 735 C CA . ALA A 1 91 ? 16.785 -1.656 -38.473 1.00 89.62 91 ALA A CA 1
ATOM 736 C C . ALA A 1 91 ? 17.738 -2.814 -38.810 1.00 89.62 91 ALA A C 1
ATOM 738 O O . ALA A 1 91 ? 17.482 -3.564 -39.754 1.00 89.62 91 ALA A O 1
ATOM 739 N N . TYR A 1 92 ? 18.792 -3.008 -38.014 1.00 88.50 92 TYR A N 1
ATOM 740 C CA . TYR A 1 92 ? 19.712 -4.137 -38.135 1.00 88.50 92 TYR A CA 1
ATOM 741 C C . TYR A 1 92 ? 18.980 -5.475 -37.999 1.00 88.50 92 TYR A C 1
ATOM 743 O O . TYR A 1 92 ? 19.116 -6.348 -38.860 1.00 88.50 92 TYR A O 1
ATOM 751 N N . ARG A 1 93 ? 18.135 -5.616 -36.972 1.00 89.19 93 ARG A N 1
ATOM 752 C CA . ARG A 1 93 ? 17.335 -6.823 -36.750 1.00 89.19 93 ARG A CA 1
ATOM 753 C C . ARG A 1 93 ? 16.409 -7.118 -37.931 1.00 89.19 93 ARG A C 1
ATOM 755 O O . ARG A 1 93 ? 16.377 -8.252 -38.397 1.00 89.19 93 ARG A O 1
ATOM 762 N N . ARG A 1 94 ? 15.721 -6.107 -38.476 1.00 85.69 94 ARG A N 1
ATOM 763 C CA . ARG A 1 94 ? 14.883 -6.268 -39.681 1.00 85.69 94 ARG A CA 1
ATOM 764 C C . ARG A 1 94 ? 15.694 -6.724 -40.894 1.00 85.69 94 ARG A C 1
ATOM 766 O O . ARG A 1 94 ? 15.234 -7.591 -41.628 1.00 85.69 94 ARG A O 1
ATOM 773 N N . ARG A 1 95 ? 16.899 -6.177 -41.100 1.00 86.31 95 ARG A N 1
ATOM 774 C CA . ARG A 1 95 ? 17.798 -6.607 -42.190 1.00 86.31 95 ARG A CA 1
ATOM 775 C C . ARG A 1 95 ? 18.237 -8.060 -42.015 1.00 86.31 95 ARG A C 1
ATOM 777 O O . ARG A 1 95 ? 18.203 -8.813 -42.980 1.00 86.31 95 ARG A O 1
ATOM 784 N N . LYS A 1 96 ? 18.594 -8.459 -40.791 1.00 87.56 96 LYS A N 1
ATOM 785 C CA . LYS A 1 96 ? 18.927 -9.849 -40.434 1.00 87.56 96 LYS A CA 1
ATOM 786 C C . LYS A 1 96 ? 17.759 -10.805 -40.691 1.00 87.56 96 LYS A C 1
ATOM 788 O O . LYS A 1 96 ? 17.967 -11.847 -41.297 1.00 87.56 96 LYS A O 1
ATOM 793 N N . GLU A 1 97 ? 16.547 -10.442 -40.279 1.00 84.44 97 GLU A N 1
ATOM 794 C CA . GLU A 1 97 ? 15.337 -11.253 -40.493 1.00 84.44 97 GLU A CA 1
ATOM 795 C C . GLU A 1 97 ? 14.974 -11.367 -41.983 1.00 84.44 97 GLU A C 1
ATO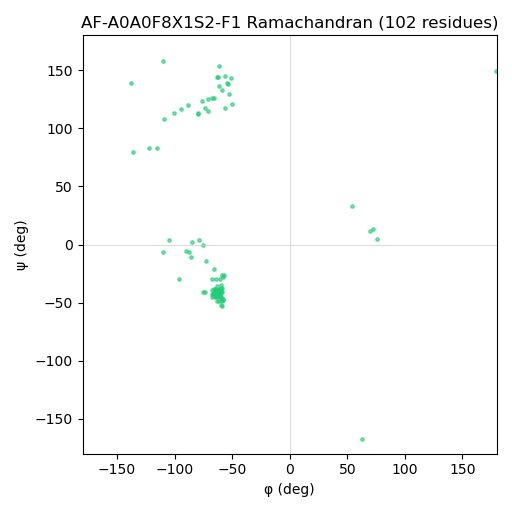M 797 O O . GLU A 1 97 ? 14.612 -12.452 -42.435 1.00 84.44 97 GLU A O 1
ATOM 802 N N . LYS A 1 98 ? 15.139 -10.289 -42.765 1.00 81.56 98 LYS A N 1
ATOM 803 C CA . LYS A 1 98 ? 14.943 -10.309 -44.223 1.00 81.56 98 LYS A CA 1
ATOM 804 C C . LYS A 1 98 ? 15.994 -11.164 -44.938 1.00 81.56 98 LYS A C 1
ATOM 806 O O . LYS A 1 98 ? 15.653 -11.953 -45.809 1.00 81.56 98 LYS A O 1
ATOM 811 N N . ALA A 1 99 ? 17.263 -11.056 -44.539 1.00 77.88 99 ALA A N 1
ATOM 812 C CA . ALA A 1 99 ? 18.347 -11.883 -45.075 1.00 77.88 99 ALA A CA 1
ATOM 813 C C . ALA A 1 99 ? 18.169 -13.377 -44.748 1.00 77.88 99 ALA A C 1
ATOM 815 O O . ALA A 1 99 ? 18.593 -14.229 -45.519 1.00 77.88 99 ALA A O 1
ATOM 816 N N . ALA A 1 100 ? 17.521 -13.690 -43.624 1.00 81.00 100 ALA A N 1
ATOM 817 C CA . ALA A 1 100 ? 17.168 -15.049 -43.229 1.00 81.00 100 ALA A CA 1
ATOM 818 C C . ALA A 1 100 ? 15.835 -15.548 -43.834 1.00 81.00 100 ALA A C 1
ATOM 820 O O . ALA A 1 100 ? 15.404 -16.647 -43.497 1.00 81.00 100 ALA A O 1
ATOM 821 N N . GLY A 1 101 ? 15.158 -14.757 -44.679 1.00 77.19 101 GLY A N 1
ATOM 822 C CA . GLY A 1 101 ? 13.881 -15.129 -45.309 1.00 77.19 101 GLY A CA 1
ATOM 823 C C . GLY A 1 101 ? 12.681 -15.208 -44.353 1.00 77.19 101 GLY A C 1
ATOM 824 O O . GLY A 1 101 ? 11.628 -15.712 -44.730 1.00 77.19 101 GLY A O 1
ATOM 825 N N . LEU A 1 102 ? 12.818 -14.713 -43.118 1.00 68.06 102 LEU A N 1
ATOM 826 C CA . LEU A 1 102 ? 11.787 -14.759 -42.069 1.00 68.06 102 LEU A CA 1
ATOM 827 C C . LEU A 1 102 ? 10.793 -13.586 -42.147 1.00 68.06 102 LEU A C 1
ATOM 829 O O . LEU A 1 102 ? 9.778 -13.580 -41.450 1.00 68.06 102 LEU A O 1
ATOM 833 N N . ARG A 1 103 ? 11.083 -12.580 -42.978 1.00 55.41 103 ARG A N 1
ATOM 834 C CA . ARG A 1 103 ? 10.193 -11.457 -43.303 1.00 55.41 103 ARG A CA 1
ATOM 835 C C . ARG A 1 103 ? 10.252 -11.164 -44.810 1.00 55.41 103 ARG A C 1
ATOM 837 O O . ARG A 1 103 ? 11.362 -11.193 -45.342 1.00 55.41 103 ARG A O 1
ATOM 844 N N . PRO A 1 104 ? 9.110 -10.877 -45.467 1.00 60.00 104 PRO A N 1
ATOM 845 C CA . PRO A 1 104 ? 9.074 -10.491 -46.882 1.00 60.00 104 PRO A CA 1
ATOM 846 C C . PRO A 1 104 ? 9.827 -9.173 -47.156 1.00 60.00 104 PRO A C 1
ATOM 848 O O . PRO A 1 104 ? 9.852 -8.286 -46.268 1.00 60.00 104 PRO A O 1
#

Solvent-accessible surface area (backbone atoms only — not comparable to full-atom values): 6536 Å² total; per-residue (Å²): 134,89,80,64,72,66,79,89,55,93,84,61,54,94,38,85,78,50,87,45,72,67,38,44,52,52,33,50,29,53,75,68,47,49,78,60,87,63,61,90,77,50,55,66,68,64,50,49,56,52,46,51,56,51,53,49,41,55,75,70,51,74,73,64,69,90,73,68,75,76,79,72,82,73,56,67,67,60,53,50,51,54,54,47,52,51,51,52,52,52,51,52,49,52,50,53,36,39,76,67,67,77,41,135